Protein AF-A0A366WPC6-F1 (afdb_monomer_lite)

Organism: NCBI:txid60890

Sequence (130 aa):
MLISLEMRRAHVANLAEISGLAQPRMIEKNWALHVEMPKPQTGQRHQRWGDEHIQVFRKQWATDKPQRLTMELMLFTGMRICDAVRCGPRWVECDGWIKFKQKKTKGDVLFSFNRDLAEFVDNEAHEFLE

pLDDT: mean 76.4, std 19.37, range [33.72, 97.75]

Secondary structure (DSSP, 8-state):
--HHHHHHHHHHHHHHHHHHHS--SS-SS-GGGG--PPPP--S-PPPPP-HHHHHHHHHHS-TTSHHHHHHHHHHHH---HHHHTT--GGGB-TTSEEEEE-TTT--EEEEESSSPPPHHHHHHHHHTT-

Radius of gyration: 20.53 Å; chains: 1; bounding box: 42×39×56 Å

InterPro domains:
  IPR011010 DNA breaking-rejoining enzyme, catalytic core [SSF56349] (25-120)

Foldseek 3Di:
DPPVVVVVVVVVVVVVVVVVVPDPPDDPDDCVVVDDDPDPDPDDDPDDDDPVNVVVQCVVDPPPDLSNQLVVCCVVPVDDSVVSSVDDPVQQDPAQKGWDQHPPPRDIDIDGHDDDDDPVVVVVVVVVVD

Structure (mmCIF, N/CA/C/O backbone):
data_AF-A0A366WPC6-F1
#
_entry.id   AF-A0A366WPC6-F1
#
loop_
_atom_site.group_PDB
_atom_site.id
_atom_site.type_symbol
_atom_site.label_atom_id
_atom_site.label_alt_id
_atom_site.label_comp_id
_atom_site.label_asym_id
_atom_site.label_entity_id
_atom_site.label_seq_id
_atom_site.pdbx_PDB_ins_code
_atom_site.Cartn_x
_atom_site.Cartn_y
_atom_site.Cartn_z
_atom_site.occupancy
_atom_site.B_iso_or_equiv
_atom_site.auth_seq_id
_atom_site.auth_comp_id
_atom_site.auth_asym_id
_atom_site.auth_atom_id
_atom_site.pdbx_PDB_model_num
ATOM 1 N N . MET A 1 1 ? 23.261 -15.263 5.451 1.00 40.38 1 MET A N 1
ATOM 2 C CA . MET A 1 1 ? 23.253 -14.054 4.591 1.00 40.38 1 MET A CA 1
ATOM 3 C C . MET A 1 1 ? 23.771 -14.388 3.183 1.00 40.38 1 MET A C 1
ATOM 5 O O . MET A 1 1 ? 24.798 -13.878 2.774 1.00 40.38 1 MET A O 1
ATOM 9 N N . LEU A 1 2 ? 23.091 -15.278 2.446 1.00 33.72 2 LEU A N 1
ATOM 10 C CA . LEU A 1 2 ? 23.502 -15.713 1.090 1.00 33.72 2 LEU A CA 1
ATOM 11 C C . LEU A 1 2 ? 22.319 -15.825 0.104 1.00 33.72 2 LEU A C 1
ATOM 13 O O . LEU A 1 2 ? 22.510 -15.755 -1.101 1.00 33.72 2 LEU A O 1
ATOM 17 N N . ILE A 1 3 ? 21.081 -15.855 0.606 1.00 33.88 3 ILE A N 1
ATOM 18 C CA . ILE A 1 3 ? 19.865 -16.128 -0.182 1.00 33.88 3 ILE A CA 1
ATOM 19 C C . ILE A 1 3 ? 19.432 -14.917 -1.056 1.00 33.88 3 ILE A C 1
ATOM 21 O O . ILE A 1 3 ? 18.769 -15.064 -2.078 1.00 33.88 3 ILE A O 1
ATOM 25 N N . SER A 1 4 ? 19.860 -13.693 -0.714 1.00 47.06 4 SER A N 1
ATOM 26 C CA . SER A 1 4 ? 19.426 -12.442 -1.378 1.00 47.06 4 SER A CA 1
ATOM 27 C C . SER A 1 4 ? 20.110 -12.160 -2.731 1.00 47.06 4 SER A C 1
ATOM 29 O O . SER A 1 4 ? 19.519 -11.549 -3.624 1.00 47.06 4 SER A O 1
ATOM 31 N N . LEU A 1 5 ? 21.350 -12.626 -2.923 1.00 38.22 5 LEU A N 1
ATOM 32 C CA . LEU A 1 5 ? 22.101 -12.434 -4.174 1.00 38.22 5 LEU A CA 1
ATOM 33 C C . LEU A 1 5 ? 21.652 -13.398 -5.278 1.00 38.22 5 LEU A C 1
ATOM 35 O O . LEU A 1 5 ? 21.637 -13.031 -6.453 1.00 38.22 5 LEU A O 1
ATOM 39 N N . GLU A 1 6 ? 21.240 -14.602 -4.897 1.00 39.41 6 GLU A N 1
ATOM 40 C CA . GLU A 1 6 ? 20.824 -15.659 -5.818 1.00 39.41 6 GLU A CA 1
ATOM 41 C C . GLU A 1 6 ? 19.430 -15.381 -6.398 1.00 39.41 6 GLU A C 1
ATOM 43 O O . GLU A 1 6 ? 19.237 -15.470 -7.610 1.00 39.41 6 GLU A O 1
ATOM 48 N N . MET A 1 7 ? 18.502 -14.858 -5.583 1.00 37.97 7 MET A N 1
ATOM 49 C CA . MET A 1 7 ? 17.213 -14.354 -6.078 1.00 37.97 7 MET A CA 1
ATOM 50 C C . MET A 1 7 ? 17.361 -13.130 -6.994 1.00 37.97 7 MET A C 1
ATOM 52 O O . MET A 1 7 ? 16.632 -13.009 -7.979 1.00 37.97 7 MET A O 1
ATOM 56 N N . ARG A 1 8 ? 18.321 -12.229 -6.722 1.00 40.84 8 ARG A N 1
ATOM 57 C CA . ARG A 1 8 ? 18.624 -11.112 -7.637 1.00 40.84 8 ARG A CA 1
ATOM 58 C C . ARG A 1 8 ? 19.167 -11.611 -8.976 1.00 40.84 8 ARG A C 1
ATOM 60 O O . ARG A 1 8 ? 18.771 -11.077 -10.006 1.00 40.84 8 ARG A O 1
ATOM 67 N N . ARG A 1 9 ? 20.017 -12.644 -8.981 1.00 41.03 9 ARG A N 1
ATOM 68 C CA . ARG A 1 9 ? 20.498 -13.285 -10.218 1.00 41.03 9 ARG A CA 1
ATOM 69 C C . ARG A 1 9 ? 19.366 -13.952 -10.995 1.00 41.03 9 ARG A C 1
ATOM 71 O O . ARG A 1 9 ? 19.289 -13.754 -12.202 1.00 41.03 9 ARG A O 1
ATOM 78 N N . ALA A 1 10 ? 18.456 -14.649 -10.317 1.00 40.78 10 ALA A N 1
ATOM 79 C CA . ALA A 1 10 ? 17.305 -15.285 -10.955 1.00 40.78 10 ALA A CA 1
ATOM 80 C C . ALA A 1 10 ? 16.328 -14.262 -11.569 1.00 40.78 10 ALA A C 1
ATOM 82 O O . ALA A 1 10 ? 15.840 -14.461 -12.678 1.00 40.78 10 ALA A O 1
ATOM 83 N N . HIS A 1 11 ? 16.088 -13.127 -10.901 1.00 35.09 11 HIS A N 1
ATOM 84 C CA . HIS A 1 11 ? 15.225 -12.067 -11.435 1.00 35.09 11 HIS A CA 1
ATOM 85 C C . HIS A 1 11 ? 15.840 -11.363 -12.660 1.00 35.09 11 HIS A C 1
ATOM 87 O O . HIS A 1 11 ? 15.129 -11.032 -13.605 1.00 35.09 11 HIS A O 1
ATOM 93 N N . VAL A 1 12 ? 17.165 -11.174 -12.675 1.00 46.69 12 VAL A N 1
ATOM 94 C CA . VAL A 1 12 ? 17.892 -10.621 -13.832 1.00 46.69 12 VAL A CA 1
ATOM 95 C C . VAL A 1 12 ? 17.962 -11.628 -14.988 1.00 46.69 12 VAL A C 1
ATOM 97 O O . VAL A 1 12 ? 17.815 -11.229 -16.140 1.00 46.69 12 VAL A O 1
ATOM 100 N N . ALA A 1 13 ? 18.110 -12.924 -14.701 1.00 46.50 13 ALA A N 1
ATOM 101 C CA . ALA A 1 13 ? 18.075 -13.977 -15.717 1.00 46.50 13 ALA A CA 1
ATOM 102 C C . ALA A 1 13 ? 16.696 -14.075 -16.396 1.00 46.50 13 ALA A C 1
ATOM 104 O O . ALA A 1 13 ? 16.616 -14.157 -17.618 1.00 46.50 13 ALA A O 1
ATOM 105 N N . ASN A 1 14 ? 15.612 -13.949 -15.627 1.00 43.78 14 ASN A N 1
ATOM 106 C CA . ASN A 1 14 ? 14.249 -13.983 -16.162 1.00 43.78 14 ASN A CA 1
ATOM 107 C C . ASN A 1 14 ? 13.922 -12.729 -17.006 1.00 43.78 14 ASN A C 1
ATOM 109 O O . ASN A 1 14 ? 13.200 -12.801 -17.993 1.00 43.78 14 ASN A O 1
ATOM 113 N N . LEU A 1 15 ? 14.523 -11.569 -16.702 1.00 42.34 15 LEU A N 1
ATOM 114 C CA . LEU A 1 15 ? 14.432 -10.379 -17.563 1.00 42.34 15 LEU A CA 1
ATOM 115 C C . LEU A 1 15 ? 15.121 -10.574 -18.927 1.00 42.34 15 LEU A C 1
ATOM 117 O O . LEU A 1 15 ? 14.645 -10.028 -19.923 1.00 42.34 15 LEU A O 1
ATOM 121 N N . ALA A 1 16 ? 16.202 -11.360 -18.988 1.00 46.12 16 ALA A N 1
ATOM 122 C CA . ALA A 1 16 ? 16.860 -11.710 -20.248 1.00 46.12 16 ALA A CA 1
ATOM 123 C C . ALA A 1 16 ? 15.992 -12.649 -21.107 1.00 46.12 16 ALA A C 1
ATOM 125 O O . ALA A 1 16 ? 15.933 -12.487 -22.324 1.00 46.12 16 ALA A O 1
ATOM 126 N N . GLU A 1 17 ? 15.257 -13.568 -20.478 1.00 42.88 17 GLU A N 1
ATOM 127 C CA . GLU A 1 17 ? 14.313 -14.468 -21.155 1.00 42.88 17 GLU A CA 1
ATOM 128 C C . GLU A 1 17 ? 13.041 -13.743 -21.626 1.00 42.88 17 GLU A C 1
ATOM 130 O O . GLU A 1 17 ? 12.606 -13.908 -22.766 1.00 42.88 17 GLU A O 1
ATOM 135 N N . ILE A 1 18 ? 12.484 -12.850 -20.800 1.00 45.28 18 ILE A N 1
ATOM 136 C CA . ILE A 1 18 ? 11.319 -12.019 -21.153 1.00 45.28 18 ILE A CA 1
ATOM 137 C C . ILE A 1 18 ? 11.663 -11.042 -22.292 1.00 45.28 18 ILE A C 1
ATOM 139 O O . ILE A 1 18 ? 10.822 -10.774 -23.153 1.00 45.28 18 ILE A O 1
ATOM 143 N N . SER A 1 19 ? 12.912 -10.567 -22.360 1.00 49.50 19 SER A N 1
ATOM 144 C CA . SER A 1 19 ? 13.424 -9.792 -23.498 1.00 49.50 19 SER A CA 1
ATOM 145 C C . SER A 1 19 ? 13.423 -10.580 -24.815 1.00 49.50 19 SER A C 1
ATOM 147 O O . SER A 1 19 ? 13.410 -9.951 -25.871 1.00 49.50 19 SER A O 1
ATOM 149 N N . GLY A 1 20 ? 13.437 -11.916 -24.778 1.00 44.22 20 GLY A N 1
ATOM 150 C CA . GLY A 1 20 ? 13.350 -12.776 -25.963 1.00 44.22 20 GLY A CA 1
ATOM 151 C C . GLY A 1 20 ? 11.921 -13.008 -26.469 1.00 44.22 20 GLY A C 1
ATOM 152 O O . GLY A 1 20 ? 11.738 -13.395 -27.620 1.00 44.22 20 GLY A O 1
ATOM 153 N N . LEU A 1 21 ? 10.903 -12.747 -25.637 1.00 45.12 21 LEU A N 1
ATOM 154 C CA . LEU A 1 21 ? 9.483 -12.962 -25.961 1.00 45.12 21 LEU A CA 1
ATOM 155 C C . LEU A 1 21 ? 8.727 -11.667 -26.304 1.00 45.12 21 LEU A C 1
ATOM 157 O O . LEU A 1 21 ? 7.605 -11.715 -26.816 1.00 45.12 21 LEU A O 1
ATOM 161 N N . ALA A 1 22 ? 9.323 -10.500 -26.053 1.00 45.72 22 ALA A N 1
ATOM 162 C CA . ALA A 1 22 ? 8.782 -9.221 -26.495 1.00 45.72 22 ALA A CA 1
ATOM 163 C C . ALA A 1 22 ? 9.053 -9.045 -27.997 1.00 45.72 22 ALA A C 1
ATOM 165 O O . ALA A 1 22 ? 10.195 -8.914 -28.424 1.00 45.72 22 ALA A O 1
ATOM 166 N N . GLN A 1 23 ? 7.987 -9.073 -28.797 1.00 48.09 23 GLN A N 1
ATOM 167 C CA . GLN A 1 23 ? 8.022 -8.963 -30.256 1.00 48.09 23 GLN A CA 1
ATOM 168 C C . GLN A 1 23 ? 9.053 -7.926 -30.759 1.00 48.09 23 GLN A C 1
ATOM 170 O O . GLN A 1 23 ? 8.994 -6.766 -30.340 1.00 48.09 23 GLN A O 1
ATOM 175 N N . PRO A 1 24 ? 9.944 -8.284 -31.704 1.00 47.81 24 PRO A N 1
ATOM 176 C CA . PRO A 1 24 ? 10.877 -7.344 -32.309 1.00 47.81 24 PRO A CA 1
ATOM 177 C C . PRO A 1 24 ? 10.112 -6.472 -33.303 1.00 47.81 24 PRO A C 1
ATOM 179 O O . PRO A 1 24 ? 10.091 -6.728 -34.503 1.00 47.81 24 PRO A O 1
ATOM 182 N N . ARG A 1 25 ? 9.411 -5.452 -32.816 1.00 50.62 25 ARG A N 1
ATOM 183 C CA . ARG A 1 25 ? 8.825 -4.423 -33.677 1.00 50.62 25 ARG A CA 1
ATOM 184 C C . ARG A 1 25 ? 9.035 -3.061 -33.045 1.00 50.62 25 ARG A C 1
ATOM 186 O O . ARG A 1 25 ? 8.148 -2.545 -32.380 1.00 50.62 25 ARG A O 1
ATOM 193 N N . MET A 1 26 ? 10.248 -2.539 -33.248 1.00 58.03 26 MET A N 1
ATOM 194 C CA . MET A 1 26 ? 10.594 -1.124 -33.505 1.00 58.03 26 MET A CA 1
ATOM 195 C C . MET A 1 26 ? 11.946 -0.689 -32.925 1.00 58.03 26 MET A C 1
ATOM 197 O O . MET A 1 26 ? 12.389 0.415 -33.223 1.00 58.03 26 MET A O 1
ATOM 201 N N . ILE A 1 27 ? 12.635 -1.522 -32.143 1.00 60.44 27 ILE A N 1
ATOM 202 C CA . ILE A 1 27 ? 13.952 -1.164 -31.603 1.00 60.44 27 ILE A CA 1
ATOM 203 C C . ILE A 1 27 ? 14.941 -2.279 -31.935 1.00 60.44 27 ILE A C 1
ATOM 205 O O . ILE A 1 27 ? 14.937 -3.336 -31.317 1.00 60.44 27 ILE A O 1
ATOM 209 N N . GLU A 1 28 ? 15.771 -2.020 -32.945 1.00 67.69 28 GLU A N 1
ATOM 210 C CA . GLU A 1 28 ? 16.788 -2.941 -33.472 1.00 67.69 28 GLU A CA 1
ATOM 211 C C . GLU A 1 28 ? 17.932 -3.191 -32.473 1.00 67.69 28 GLU A C 1
ATOM 213 O O . GLU A 1 28 ? 18.579 -4.235 -32.502 1.00 67.69 28 GLU A O 1
ATOM 218 N N . LYS A 1 29 ? 18.159 -2.255 -31.541 1.00 74.38 29 LYS A N 1
ATOM 219 C CA . LYS A 1 29 ? 19.218 -2.343 -30.533 1.00 74.38 29 LYS A CA 1
ATOM 220 C C . LYS A 1 29 ? 18.771 -1.807 -29.175 1.00 74.38 29 LYS A C 1
ATOM 222 O O . LYS A 1 29 ? 18.250 -0.700 -29.066 1.00 74.38 29 LYS A O 1
ATOM 227 N N . ASN A 1 30 ? 19.031 -2.574 -28.118 1.00 75.44 30 ASN A N 1
ATOM 228 C CA . ASN A 1 30 ? 18.750 -2.170 -26.742 1.00 75.44 30 ASN A CA 1
ATOM 229 C C . ASN A 1 30 ? 19.759 -1.111 -26.257 1.00 75.44 30 ASN A C 1
ATOM 231 O O . ASN A 1 30 ? 20.827 -1.436 -25.738 1.00 75.44 30 ASN A O 1
ATOM 235 N N . TRP A 1 31 ? 19.407 0.167 -26.399 1.00 81.00 3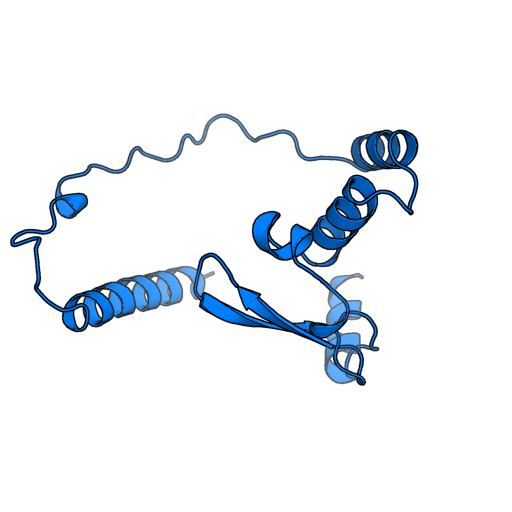1 TRP A N 1
ATOM 236 C CA . TRP A 1 31 ? 20.245 1.290 -25.965 1.00 81.00 31 TRP A CA 1
ATOM 237 C C . TRP A 1 31 ? 20.411 1.398 -24.444 1.00 81.00 31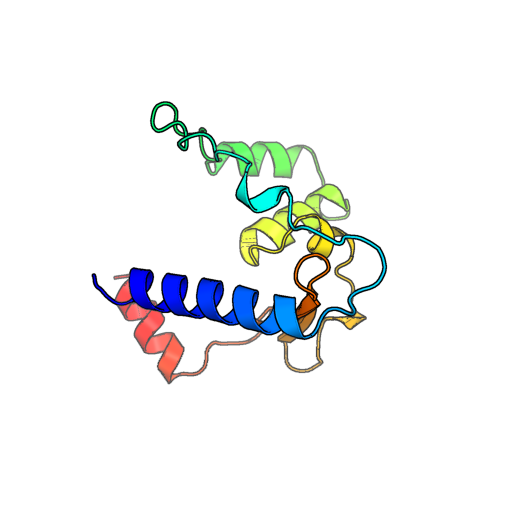 TRP A C 1
ATOM 239 O O . TRP A 1 31 ? 21.372 2.014 -23.989 1.00 81.00 31 TRP A O 1
ATOM 249 N N . ALA A 1 32 ? 19.539 0.763 -23.649 1.00 76.12 32 ALA A N 1
ATOM 250 C CA . ALA A 1 32 ? 19.635 0.788 -22.188 1.00 76.12 32 ALA A CA 1
ATOM 251 C C . ALA A 1 32 ? 20.892 0.071 -21.661 1.00 76.12 32 ALA A C 1
ATOM 253 O O . ALA A 1 32 ? 21.346 0.378 -20.564 1.00 76.12 32 ALA A O 1
ATOM 254 N N . LEU A 1 33 ? 21.496 -0.823 -22.457 1.00 80.00 33 LEU A N 1
ATOM 255 C CA . LEU A 1 33 ? 22.784 -1.457 -22.144 1.00 80.00 33 LEU A CA 1
ATOM 256 C C . LEU A 1 33 ? 23.951 -0.463 -22.086 1.00 80.00 33 LEU A C 1
ATOM 258 O O . LEU A 1 33 ? 24.972 -0.753 -21.471 1.00 80.00 33 LEU A O 1
ATOM 262 N N . HIS A 1 34 ? 23.810 0.693 -22.734 1.00 81.75 34 HIS A N 1
ATOM 263 C CA . HIS A 1 34 ? 24.838 1.732 -22.784 1.00 81.75 34 HIS A CA 1
ATOM 264 C C . HIS A 1 34 ? 24.598 2.852 -21.766 1.00 81.75 34 HIS A C 1
ATOM 266 O O . HIS A 1 34 ? 25.329 3.839 -21.756 1.00 81.75 34 HIS A O 1
ATOM 272 N N . VAL A 1 35 ? 23.572 2.721 -20.922 1.00 86.75 35 VAL A N 1
ATOM 273 C CA . VAL A 1 35 ? 23.298 3.680 -19.855 1.00 86.75 35 VAL A CA 1
ATOM 274 C C . VAL A 1 35 ? 24.057 3.240 -18.610 1.00 86.75 35 VAL A C 1
ATOM 276 O O . VAL A 1 35 ? 23.697 2.259 -17.959 1.00 86.75 35 VAL A O 1
ATOM 279 N N . GLU A 1 36 ? 25.103 3.982 -18.257 1.00 84.06 36 GLU A N 1
ATOM 280 C CA . GLU A 1 36 ? 25.774 3.805 -16.973 1.00 84.06 36 GLU A CA 1
ATOM 281 C C . GLU A 1 36 ? 24.819 4.204 -15.841 1.00 84.06 36 GLU A C 1
ATOM 283 O O . GLU A 1 36 ? 24.411 5.362 -15.723 1.00 84.06 36 GLU A O 1
ATOM 288 N N . MET A 1 37 ? 24.428 3.240 -15.001 1.00 81.12 37 MET A N 1
ATOM 289 C CA . MET A 1 37 ? 23.594 3.547 -13.841 1.00 81.12 37 MET A CA 1
ATOM 290 C C . MET A 1 37 ? 24.424 4.332 -12.817 1.00 81.12 37 MET A C 1
ATOM 292 O O . MET A 1 37 ? 25.474 3.841 -12.387 1.00 81.12 37 MET A O 1
ATOM 296 N N . PRO A 1 38 ? 23.970 5.518 -12.373 1.00 82.38 38 PRO A N 1
ATOM 297 C CA . PRO A 1 38 ? 24.669 6.250 -11.331 1.00 82.38 38 PRO A CA 1
ATOM 298 C C . PRO A 1 38 ? 24.733 5.395 -10.065 1.00 82.38 38 PRO A C 1
ATOM 300 O O . PRO A 1 38 ? 23.753 4.748 -9.679 1.00 82.38 38 PRO A O 1
ATOM 303 N N . LYS A 1 39 ? 25.898 5.387 -9.408 1.00 80.94 39 LYS A N 1
ATOM 304 C CA . LYS A 1 39 ? 26.047 4.700 -8.122 1.00 80.94 39 LYS A CA 1
ATOM 305 C C . LYS A 1 39 ? 25.026 5.285 -7.138 1.00 80.94 39 LYS A C 1
ATOM 307 O O . LYS A 1 39 ? 24.914 6.511 -7.058 1.00 80.94 39 LYS A O 1
ATOM 312 N N . PRO A 1 40 ? 24.286 4.446 -6.394 1.00 77.81 40 PRO A N 1
ATOM 313 C CA . PRO A 1 40 ? 23.343 4.948 -5.406 1.00 77.81 40 PRO A CA 1
ATOM 314 C C . PRO A 1 40 ? 24.093 5.835 -4.407 1.00 77.81 40 PRO A C 1
ATOM 316 O O . PRO A 1 40 ? 25.127 5.431 -3.877 1.00 77.81 40 PRO A O 1
ATOM 319 N N . GLN A 1 41 ? 23.598 7.053 -4.177 1.00 76.69 41 GLN A N 1
ATOM 320 C CA . GLN A 1 41 ? 24.191 7.958 -3.196 1.00 76.69 41 GLN A CA 1
ATOM 321 C C . GLN A 1 41 ? 24.048 7.354 -1.798 1.00 76.69 41 GLN A C 1
ATOM 323 O O . GLN A 1 41 ? 22.948 7.211 -1.272 1.00 76.69 41 GLN A O 1
ATOM 328 N N . THR A 1 42 ? 25.175 7.018 -1.179 1.00 71.31 42 THR A N 1
ATOM 329 C CA . THR A 1 42 ? 25.223 6.386 0.148 1.00 71.31 42 THR A CA 1
ATOM 330 C C . THR A 1 42 ? 25.119 7.393 1.306 1.00 71.31 42 THR A C 1
ATOM 332 O O . THR A 1 42 ? 25.176 6.996 2.466 1.00 71.31 42 THR A O 1
ATOM 335 N N . GLY A 1 43 ? 25.012 8.696 1.017 1.00 64.38 43 GLY A N 1
ATOM 336 C CA . GLY A 1 43 ? 25.387 9.754 1.964 1.00 64.38 43 GLY A CA 1
ATOM 337 C C . GLY A 1 43 ? 24.282 10.322 2.854 1.00 64.38 43 GLY A C 1
ATOM 338 O O . GLY A 1 43 ? 24.588 10.818 3.933 1.00 64.38 43 GLY A O 1
ATOM 339 N N . GLN A 1 44 ? 23.008 10.251 2.458 1.00 75.81 44 GLN A N 1
ATOM 340 C CA . GLN A 1 44 ? 21.937 10.893 3.225 1.00 75.81 44 GLN A CA 1
ATOM 341 C C . GLN A 1 44 ? 20.735 9.964 3.355 1.00 75.81 44 GLN A C 1
ATOM 343 O O . GLN A 1 44 ? 20.040 9.663 2.386 1.00 75.81 44 GLN A O 1
ATOM 348 N N . ARG A 1 45 ? 20.497 9.476 4.576 1.00 77.25 45 ARG A N 1
ATOM 349 C CA . ARG A 1 45 ? 19.287 8.713 4.882 1.00 77.25 45 ARG A CA 1
ATOM 350 C C . ARG A 1 45 ? 18.123 9.690 4.942 1.00 77.25 45 ARG A C 1
ATOM 352 O O . ARG A 1 45 ? 18.177 10.662 5.689 1.00 77.25 45 ARG A O 1
ATOM 359 N N . HIS A 1 46 ? 17.074 9.427 4.172 1.00 83.56 46 HIS A N 1
ATOM 360 C CA . HIS A 1 46 ? 15.825 10.163 4.324 1.00 83.56 46 HIS A CA 1
ATOM 361 C C . HIS A 1 46 ? 15.297 9.982 5.751 1.00 83.56 46 HIS A C 1
ATOM 363 O O . HIS A 1 46 ? 15.279 8.860 6.270 1.00 83.56 46 HIS A O 1
ATOM 369 N N . GLN A 1 47 ? 14.874 11.082 6.375 1.00 88.06 47 GLN A N 1
ATOM 370 C CA . GLN A 1 47 ? 14.198 11.026 7.664 1.00 88.06 47 GLN A CA 1
ATOM 371 C C . GLN A 1 47 ? 12.903 10.228 7.504 1.00 88.06 47 GLN A C 1
ATOM 373 O O . GLN A 1 47 ? 12.107 10.478 6.596 1.00 88.06 47 GLN A O 1
ATOM 378 N N . ARG A 1 48 ? 12.724 9.225 8.363 1.00 89.69 48 ARG A N 1
ATOM 379 C CA . ARG A 1 48 ? 11.511 8.407 8.392 1.00 89.69 48 ARG A CA 1
ATOM 380 C C . ARG A 1 48 ? 10.423 9.143 9.161 1.00 89.69 48 ARG A C 1
ATOM 382 O O . ARG A 1 48 ? 10.722 9.938 10.048 1.00 89.69 48 ARG A O 1
ATOM 389 N N . TRP A 1 49 ? 9.172 8.851 8.829 1.00 92.44 49 TRP A N 1
ATOM 390 C CA . TRP A 1 49 ? 8.054 9.278 9.659 1.00 92.44 49 TRP A CA 1
ATOM 391 C C . TRP A 1 49 ? 8.096 8.528 10.987 1.00 92.44 49 TRP A C 1
ATOM 393 O O . TRP A 1 49 ? 8.144 7.299 10.996 1.00 92.44 49 TRP A O 1
ATOM 403 N N . GLY A 1 50 ? 8.098 9.287 12.075 1.00 93.62 50 GLY A N 1
ATOM 404 C CA . GLY A 1 50 ? 7.744 8.807 13.406 1.00 93.62 50 GLY A CA 1
ATOM 405 C C . GLY A 1 50 ? 6.244 8.935 13.667 1.00 93.62 50 GLY A C 1
ATOM 406 O O . GLY A 1 50 ? 5.483 9.450 12.836 1.00 93.62 50 GLY A O 1
ATOM 407 N N . ASP A 1 51 ? 5.821 8.499 14.847 1.00 94.69 51 ASP A N 1
ATOM 408 C CA . ASP A 1 51 ? 4.419 8.527 15.261 1.00 94.69 51 ASP A CA 1
ATOM 409 C C . ASP A 1 51 ? 3.860 9.952 15.299 1.00 94.69 51 ASP A C 1
ATOM 411 O O . ASP A 1 51 ? 2.716 10.186 14.913 1.00 94.69 51 ASP A O 1
ATOM 415 N N . GLU A 1 52 ? 4.672 10.938 15.675 1.00 96.44 52 GLU A N 1
ATOM 416 C CA . GLU A 1 52 ? 4.303 12.351 15.693 1.00 96.44 52 GLU A CA 1
ATOM 417 C C . GLU A 1 52 ? 3.870 12.858 14.312 1.00 96.44 52 GLU A C 1
ATOM 419 O O . GLU A 1 52 ? 2.870 13.572 14.196 1.00 96.44 52 GLU A O 1
ATOM 424 N N . HIS A 1 53 ? 4.557 12.426 13.252 1.00 95.69 53 HIS A N 1
ATOM 425 C CA . HIS A 1 53 ? 4.219 12.787 11.878 1.00 95.69 53 HIS A CA 1
ATOM 426 C C . HIS A 1 53 ? 2.887 12.162 11.461 1.00 95.69 53 HIS A C 1
ATOM 428 O O . HIS A 1 53 ? 2.042 12.830 10.856 1.00 95.69 53 HIS A O 1
ATOM 434 N N . ILE A 1 54 ? 2.671 10.900 11.845 1.00 95.12 54 ILE A N 1
ATOM 435 C CA . ILE A 1 54 ? 1.409 10.197 11.619 1.00 95.12 54 ILE A CA 1
ATOM 436 C C . ILE A 1 54 ? 0.282 10.968 12.307 1.00 95.12 54 ILE A C 1
ATOM 438 O O . ILE A 1 54 ? -0.706 11.289 11.651 1.00 95.12 54 ILE A O 1
ATOM 442 N N . GLN A 1 55 ? 0.442 11.339 13.583 1.00 96.81 55 GLN A N 1
ATOM 443 C CA . GLN A 1 55 ? -0.570 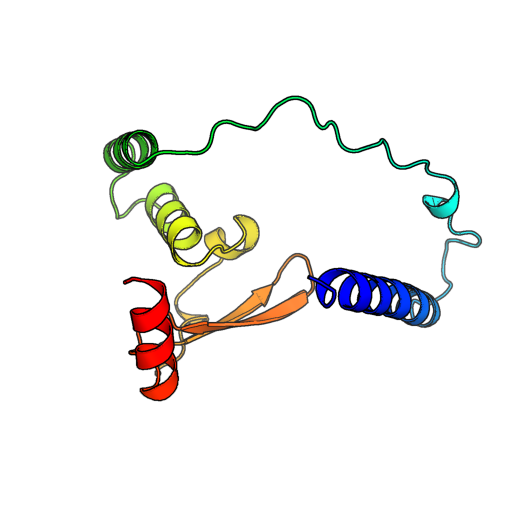12.067 14.356 1.00 96.81 55 GLN A CA 1
ATOM 444 C C . GLN A 1 55 ? -0.901 13.442 13.773 1.00 96.81 55 GLN A C 1
ATOM 446 O O . GLN A 1 55 ? -2.077 13.801 13.706 1.00 96.81 55 GLN A O 1
ATOM 451 N N . VAL A 1 56 ? 0.093 14.197 13.300 1.00 97.19 56 VAL A N 1
ATOM 452 C CA . VAL A 1 56 ? -0.148 15.465 12.591 1.00 97.19 56 VAL A CA 1
ATOM 453 C C . VAL A 1 56 ? -1.013 15.231 11.350 1.00 97.19 56 VAL A C 1
ATOM 455 O O . VAL A 1 56 ? -1.997 15.940 11.142 1.00 97.19 56 VAL A O 1
ATOM 458 N N . PHE A 1 57 ? -0.723 14.186 10.571 1.00 96.62 57 PHE A N 1
ATOM 459 C CA . PHE A 1 57 ? -1.544 13.830 9.416 1.00 96.62 57 PHE A CA 1
ATOM 460 C C . PHE A 1 57 ? -2.961 13.389 9.821 1.00 96.62 57 PHE A C 1
ATOM 462 O O . PHE A 1 57 ? -3.928 13.790 9.170 1.00 96.62 57 PHE A O 1
ATOM 469 N N . ARG A 1 58 ? -3.108 12.600 10.902 1.00 96.50 58 ARG A N 1
ATOM 470 C CA . ARG A 1 58 ? -4.422 12.165 11.419 1.00 96.50 58 ARG A CA 1
ATOM 471 C C . ARG A 1 58 ? -5.281 13.354 11.860 1.00 96.50 58 ARG A C 1
ATOM 473 O O . ARG A 1 58 ? -6.488 13.327 11.660 1.00 96.50 58 ARG A O 1
ATOM 480 N N . LYS A 1 59 ? -4.666 14.391 12.440 1.00 97.19 59 LYS A N 1
ATOM 481 C CA . LYS A 1 59 ? -5.350 15.624 12.872 1.00 97.19 59 LYS A CA 1
ATOM 482 C C . LYS A 1 59 ? -5.819 16.479 11.697 1.00 97.19 59 LYS A C 1
ATOM 484 O O . LYS A 1 59 ? -6.875 17.092 11.782 1.00 97.19 59 LYS A O 1
ATOM 489 N N . GLN A 1 60 ? -5.044 16.510 10.615 1.00 97.75 60 GLN A N 1
ATOM 490 C CA . GLN A 1 60 ? -5.377 17.288 9.423 1.00 97.7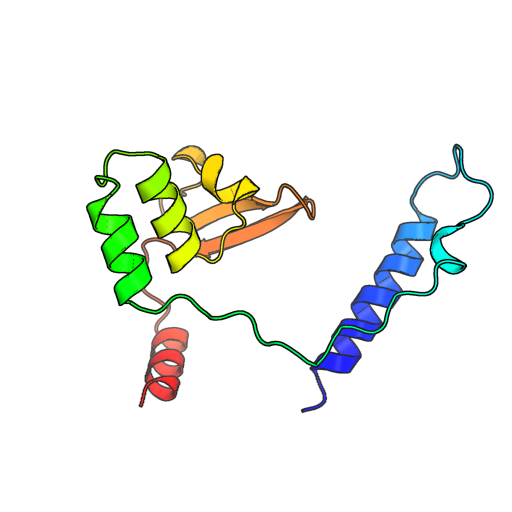5 60 GLN A CA 1
ATOM 491 C C . GLN A 1 60 ? -6.559 16.690 8.643 1.00 97.75 60 GLN A C 1
ATOM 493 O O . GLN A 1 60 ? -7.356 17.431 8.069 1.00 97.75 60 GLN A O 1
ATOM 498 N N . TRP A 1 61 ? -6.668 15.358 8.595 1.00 97.50 61 TRP A N 1
ATOM 499 C CA . TRP A 1 61 ? -7.655 14.660 7.770 1.00 97.50 61 TRP A CA 1
ATOM 500 C C . TRP A 1 61 ? -8.525 13.718 8.604 1.00 97.50 61 TRP A C 1
ATOM 502 O O . TRP A 1 61 ? -8.041 12.735 9.159 1.00 97.50 61 TRP A O 1
ATOM 512 N N . ALA A 1 62 ? -9.831 13.978 8.635 1.00 94.94 62 ALA A N 1
ATOM 513 C CA . ALA A 1 62 ? -10.803 13.079 9.253 1.00 94.94 62 ALA A CA 1
ATOM 514 C C . ALA A 1 62 ? -10.896 11.724 8.517 1.00 94.94 62 ALA A C 1
ATOM 516 O O . ALA A 1 62 ? -10.526 11.608 7.348 1.00 94.94 62 ALA A O 1
ATOM 517 N N . THR A 1 63 ? -11.380 10.685 9.206 1.00 90.88 63 THR A N 1
ATOM 518 C CA . THR A 1 63 ? -11.416 9.288 8.718 1.00 90.88 63 THR A CA 1
ATOM 519 C C . THR A 1 63 ? -12.256 9.088 7.457 1.00 90.88 63 THR A C 1
ATOM 521 O O . THR A 1 63 ? -11.966 8.198 6.668 1.00 90.88 63 THR A O 1
ATOM 524 N N . ASP A 1 64 ? -13.254 9.934 7.221 1.00 92.12 64 ASP A N 1
ATOM 525 C CA . ASP A 1 64 ? -14.091 9.923 6.017 1.00 92.12 64 ASP A CA 1
ATOM 526 C C . ASP A 1 64 ? -13.376 10.489 4.775 1.00 92.12 64 ASP A C 1
ATOM 528 O O . ASP A 1 64 ? -13.895 10.405 3.661 1.00 92.12 64 ASP A O 1
ATOM 532 N N . LYS A 1 65 ? -12.192 11.095 4.941 1.00 95.50 65 LYS A N 1
ATOM 533 C CA . LYS A 1 65 ? -11.453 11.707 3.838 1.00 95.50 65 LYS A CA 1
ATOM 534 C C . LYS A 1 65 ? -10.604 10.681 3.090 1.00 95.50 65 LYS A C 1
ATOM 536 O O . LYS A 1 65 ? -9.884 9.895 3.712 1.00 95.50 65 LYS A O 1
ATOM 541 N N . PRO A 1 66 ? -10.577 10.729 1.746 1.00 93.19 66 PRO A N 1
ATOM 542 C CA . PRO A 1 66 ? -9.803 9.783 0.945 1.00 93.19 66 PRO A CA 1
ATOM 543 C C . PRO A 1 66 ? -8.299 9.847 1.243 1.00 93.19 66 PRO A C 1
ATOM 545 O O . PRO A 1 66 ? -7.625 8.822 1.198 1.00 93.19 66 PRO A O 1
ATOM 548 N N . GLN A 1 67 ? -7.769 11.019 1.609 1.00 95.44 67 GLN A N 1
ATOM 549 C CA . GLN A 1 67 ? -6.378 11.193 2.040 1.00 95.44 67 GLN A CA 1
ATOM 550 C C . GLN A 1 67 ? -6.072 10.347 3.278 1.00 95.44 67 GLN A C 1
ATOM 552 O O . GLN A 1 67 ? -5.034 9.690 3.346 1.00 95.44 67 GLN A O 1
ATOM 557 N N . ARG A 1 68 ? -6.997 10.353 4.243 1.00 95.25 68 ARG A N 1
ATOM 558 C CA . ARG A 1 68 ? -6.870 9.631 5.503 1.00 95.25 68 ARG A CA 1
ATOM 559 C C . ARG A 1 68 ? -6.929 8.127 5.286 1.00 95.25 68 ARG A C 1
ATOM 561 O O . ARG A 1 68 ? -6.032 7.424 5.738 1.00 95.25 68 ARG A O 1
ATOM 568 N N . LEU A 1 69 ? -7.922 7.667 4.528 1.00 92.88 69 LEU A N 1
ATOM 569 C CA . LEU A 1 69 ? -8.084 6.255 4.179 1.00 92.88 69 LEU A CA 1
ATOM 570 C C . LEU A 1 69 ? -6.884 5.723 3.391 1.00 92.88 69 LEU A C 1
ATOM 572 O O . LEU A 1 69 ? -6.352 4.668 3.718 1.00 92.88 69 LEU A O 1
ATOM 576 N N . THR A 1 70 ? -6.410 6.475 2.394 1.00 94.44 70 THR A N 1
ATOM 577 C CA . THR A 1 70 ? -5.255 6.062 1.583 1.00 94.44 70 THR A CA 1
ATOM 578 C C . THR A 1 70 ? -3.994 5.965 2.437 1.00 94.44 70 THR A C 1
ATOM 580 O O . THR A 1 70 ? -3.228 5.019 2.276 1.00 94.44 70 THR A O 1
ATOM 583 N N . MET A 1 71 ? -3.771 6.919 3.349 1.00 94.75 71 MET A N 1
ATOM 584 C CA . MET A 1 71 ? -2.619 6.883 4.251 1.00 94.75 71 MET A CA 1
ATOM 585 C C . MET A 1 71 ? -2.650 5.646 5.149 1.00 94.75 71 MET A C 1
ATOM 587 O O . MET A 1 71 ? -1.656 4.929 5.190 1.00 94.75 71 MET A O 1
ATOM 591 N N . GLU A 1 72 ? -3.781 5.357 5.797 1.00 93.12 72 GLU A N 1
ATOM 592 C CA . GLU A 1 72 ? -3.901 4.182 6.671 1.00 93.12 72 GLU A CA 1
ATOM 593 C C . GLU A 1 72 ? -3.739 2.876 5.884 1.00 93.12 72 GLU A C 1
ATOM 595 O O . GLU A 1 72 ? -2.989 1.997 6.300 1.00 93.12 72 GLU A O 1
ATOM 600 N N . LEU A 1 73 ? -4.344 2.773 4.694 1.00 91.50 73 LEU A N 1
ATOM 601 C CA . LEU A 1 73 ? -4.135 1.620 3.817 1.00 91.50 73 LEU A CA 1
ATOM 602 C C . LEU A 1 73 ? -2.651 1.429 3.499 1.00 91.50 73 LEU A C 1
ATOM 604 O O . LEU A 1 73 ? -2.135 0.326 3.653 1.00 91.50 73 LEU A O 1
ATOM 608 N N . MET A 1 74 ? -1.938 2.482 3.093 1.00 93.31 74 MET A N 1
ATOM 609 C CA . MET A 1 74 ? -0.506 2.380 2.796 1.00 93.31 74 MET A CA 1
ATOM 610 C C . MET A 1 74 ? 0.326 2.037 4.036 1.00 93.31 74 MET A C 1
ATOM 612 O O . MET A 1 74 ? 1.268 1.257 3.920 1.00 93.31 74 MET A O 1
ATOM 616 N N . LEU A 1 75 ? -0.019 2.593 5.200 1.00 92.25 75 LEU A N 1
ATOM 617 C CA . LEU A 1 75 ? 0.698 2.376 6.454 1.00 92.25 75 LEU A CA 1
ATOM 618 C C . LEU A 1 75 ? 0.607 0.915 6.914 1.00 92.25 75 LEU A C 1
ATOM 620 O O . LEU A 1 75 ? 1.627 0.338 7.274 1.00 92.25 75 LEU A O 1
ATOM 624 N N . PHE A 1 76 ? -0.584 0.310 6.857 1.00 88.19 76 PHE A N 1
ATOM 625 C CA . PHE A 1 76 ? -0.803 -1.058 7.339 1.00 88.19 76 PHE A CA 1
ATOM 626 C C . PHE A 1 76 ? -0.507 -2.143 6.301 1.00 88.19 76 PHE A C 1
ATOM 628 O O . PHE A 1 76 ? -0.097 -3.238 6.664 1.00 88.19 76 PHE A O 1
ATOM 635 N N . THR A 1 77 ? -0.701 -1.864 5.010 1.00 87.81 77 THR A N 1
ATOM 636 C CA . THR A 1 77 ? -0.582 -2.895 3.957 1.00 87.81 77 THR A CA 1
ATOM 637 C C . THR A 1 77 ? 0.688 -2.771 3.117 1.00 87.81 77 THR A C 1
ATOM 639 O O . THR A 1 77 ? 0.998 -3.657 2.322 1.00 87.81 77 THR A O 1
ATOM 642 N N . GLY A 1 78 ? 1.407 -1.646 3.209 1.00 90.12 78 GLY A N 1
ATOM 643 C CA . GLY A 1 78 ? 2.541 -1.358 2.329 1.00 90.12 78 GLY A CA 1
ATOM 644 C C . GLY A 1 78 ? 2.157 -1.205 0.850 1.00 90.12 78 GLY A C 1
ATOM 645 O O . GLY A 1 78 ? 3.026 -1.241 -0.028 1.00 90.12 78 GLY A O 1
ATOM 64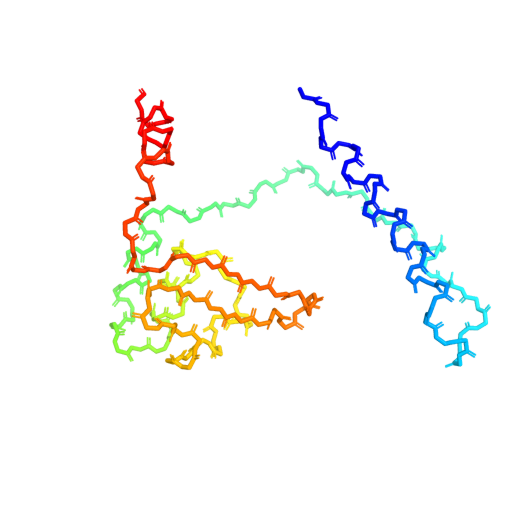6 N N . MET A 1 79 ? 0.863 -1.044 0.541 1.00 92.00 79 MET A N 1
ATOM 647 C CA . MET A 1 79 ? 0.390 -0.800 -0.818 1.00 92.00 79 MET A CA 1
ATOM 648 C C . MET A 1 79 ? 1.078 0.419 -1.435 1.00 92.00 79 MET A C 1
ATOM 650 O O . MET A 1 79 ? 1.314 1.445 -0.797 1.00 92.00 79 MET A O 1
ATOM 654 N N . ARG A 1 80 ? 1.342 0.346 -2.742 1.00 92.44 80 ARG A N 1
ATOM 655 C CA . ARG A 1 80 ? 1.807 1.518 -3.490 1.00 92.44 80 ARG A CA 1
ATOM 656 C C . ARG A 1 80 ? 0.672 2.524 -3.587 1.00 92.44 80 ARG A C 1
ATOM 658 O O . ARG A 1 80 ? -0.463 2.130 -3.840 1.00 92.44 80 ARG A O 1
ATOM 665 N N . ILE A 1 81 ? 0.993 3.817 -3.529 1.00 94.25 81 ILE A N 1
ATOM 666 C CA . ILE A 1 81 ? -0.003 4.897 -3.630 1.00 94.25 81 ILE A CA 1
ATOM 667 C C . ILE A 1 81 ? -0.942 4.734 -4.831 1.00 94.25 81 ILE A C 1
ATOM 669 O O . ILE A 1 81 ? -2.140 4.959 -4.722 1.00 94.25 81 ILE A O 1
ATOM 673 N N . CYS A 1 82 ? -0.424 4.282 -5.979 1.00 93.00 82 CYS A N 1
ATOM 674 C CA . CYS A 1 82 ? -1.236 4.078 -7.171 1.00 93.00 82 CYS A CA 1
ATOM 675 C C . CYS A 1 82 ? -2.249 2.932 -7.023 1.00 93.00 82 CYS A C 1
ATOM 677 O O . CYS A 1 82 ? -3.315 2.997 -7.630 1.00 93.00 82 CYS A O 1
ATOM 679 N N . ASP A 1 83 ? -1.947 1.904 -6.245 1.00 93.94 83 ASP A N 1
ATOM 680 C CA . ASP A 1 83 ? -2.878 0.811 -5.989 1.00 93.94 83 ASP A CA 1
ATOM 681 C C . ASP A 1 83 ? -3.841 1.199 -4.849 1.00 93.94 83 ASP A C 1
ATOM 683 O O . ASP A 1 83 ? -5.048 1.043 -5.002 1.00 93.94 83 ASP A O 1
ATOM 687 N N . ALA A 1 84 ? -3.340 1.839 -3.784 1.00 93.06 84 ALA A N 1
ATOM 688 C CA . ALA A 1 84 ? -4.130 2.269 -2.624 1.00 93.06 84 ALA A CA 1
ATOM 689 C C . ALA A 1 84 ? -5.284 3.221 -2.991 1.00 93.06 84 ALA A C 1
ATOM 691 O O . ALA A 1 84 ? -6.413 3.002 -2.566 1.00 93.06 84 ALA A O 1
ATOM 692 N N . VAL A 1 85 ? -5.053 4.219 -3.857 1.00 92.88 85 VAL A N 1
ATOM 693 C CA . VAL A 1 85 ? -6.120 5.147 -4.304 1.00 92.88 85 VAL A CA 1
ATOM 694 C C . VAL A 1 85 ? -7.189 4.489 -5.189 1.00 92.88 85 VAL A C 1
ATOM 696 O O . VAL A 1 85 ? -8.198 5.114 -5.500 1.00 92.88 85 VAL A O 1
ATOM 699 N N . ARG A 1 86 ? -6.948 3.260 -5.662 1.00 91.75 86 ARG A N 1
ATOM 700 C CA . ARG A 1 86 ? -7.892 2.459 -6.461 1.00 91.75 86 ARG A CA 1
ATOM 701 C C . ARG A 1 86 ? -8.493 1.307 -5.661 1.00 91.75 86 ARG A C 1
ATOM 703 O O . ARG A 1 86 ? -9.337 0.593 -6.200 1.00 91.75 86 ARG A O 1
ATOM 710 N N . CYS A 1 87 ? -8.048 1.119 -4.420 1.00 90.38 87 CYS A N 1
ATOM 711 C CA . CYS A 1 87 ? -8.553 0.076 -3.553 1.00 90.38 87 CYS A CA 1
ATOM 712 C C . CYS A 1 87 ? -10.028 0.349 -3.270 1.00 90.38 87 CYS A C 1
ATOM 714 O O . CYS A 1 87 ? -10.404 1.437 -2.835 1.00 90.38 87 CYS A O 1
ATOM 716 N N . GLY A 1 88 ? -10.865 -0.640 -3.550 1.00 88.00 88 GLY A N 1
ATOM 717 C CA . GLY A 1 88 ? -12.300 -0.548 -3.345 1.00 88.00 88 GLY A CA 1
ATOM 718 C C . GLY A 1 88 ? -12.870 -1.873 -2.854 1.00 88.00 88 GLY A C 1
ATOM 719 O O . GLY A 1 88 ? -12.169 -2.886 -2.883 1.00 88.00 88 GLY A O 1
ATOM 720 N N . PRO A 1 89 ? -14.153 -1.896 -2.458 1.00 87.94 89 PRO A N 1
ATOM 721 C CA . PRO A 1 89 ? -14.777 -3.069 -1.842 1.00 87.94 89 PRO A CA 1
ATOM 722 C C . PRO A 1 89 ? -14.675 -4.347 -2.680 1.00 87.94 89 PRO A C 1
ATOM 724 O O . PRO A 1 89 ? -14.574 -5.432 -2.132 1.00 87.94 89 PRO A O 1
ATOM 727 N N . ARG A 1 90 ? -14.624 -4.228 -4.014 1.00 89.81 90 ARG A N 1
ATOM 728 C CA . ARG A 1 90 ? -14.478 -5.369 -4.935 1.00 89.81 90 ARG A CA 1
ATOM 729 C C . ARG A 1 90 ? -13.179 -6.163 -4.746 1.00 89.81 90 ARG A C 1
ATOM 731 O O . ARG A 1 90 ? -13.088 -7.280 -5.238 1.00 89.81 90 ARG A O 1
ATOM 738 N N . TRP A 1 91 ? -12.160 -5.574 -4.126 1.00 91.38 91 TRP A N 1
ATOM 739 C CA . TRP A 1 91 ? -10.897 -6.265 -3.864 1.00 91.38 91 TRP A CA 1
ATOM 740 C C . TRP A 1 91 ? -10.941 -7.080 -2.575 1.00 91.38 91 TRP A C 1
ATOM 742 O O . TRP A 1 91 ? -10.068 -7.917 -2.384 1.00 91.38 91 TRP A O 1
ATOM 752 N N . VAL A 1 92 ? -11.928 -6.827 -1.711 1.00 88.94 92 VAL A N 1
ATOM 753 C CA . VAL A 1 92 ? -12.115 -7.540 -0.451 1.00 88.94 92 VAL A CA 1
ATOM 754 C C . VAL A 1 92 ? -12.951 -8.785 -0.731 1.00 88.94 92 VAL A C 1
ATOM 756 O O . VAL A 1 92 ? -14.108 -8.690 -1.141 1.00 88.94 92 VAL A O 1
ATOM 759 N N . GLU A 1 93 ? -12.354 -9.953 -0.538 1.00 85.56 93 GLU A N 1
ATOM 760 C CA . GLU A 1 93 ? -13.042 -11.238 -0.621 1.00 85.56 93 GLU A CA 1
ATOM 761 C C . GLU A 1 93 ? -13.814 -11.509 0.684 1.00 85.56 93 GLU A C 1
ATOM 763 O O . GLU A 1 93 ? -13.497 -10.961 1.744 1.00 85.56 93 GLU A O 1
ATOM 768 N N . CYS A 1 94 ? -14.864 -12.339 0.617 1.00 77.44 94 CYS A N 1
ATOM 769 C CA . CYS A 1 94 ? -15.767 -12.608 1.751 1.00 77.44 94 CYS A CA 1
ATOM 770 C C . CYS A 1 94 ? -15.064 -13.184 2.986 1.00 77.44 94 CYS A C 1
ATOM 772 O O . CYS A 1 94 ? -15.620 -13.192 4.078 1.00 77.44 94 CYS A O 1
ATOM 774 N N . ASP A 1 95 ? -13.860 -13.693 2.801 1.00 79.94 95 ASP A N 1
ATOM 775 C CA . ASP A 1 95 ? -13.106 -14.462 3.762 1.00 79.94 95 ASP A CA 1
ATOM 776 C C . ASP A 1 95 ? -11.958 -13.631 4.385 1.00 79.94 95 ASP A C 1
ATOM 778 O O . ASP A 1 95 ? -11.112 -14.172 5.100 1.00 79.94 95 ASP A O 1
ATOM 782 N N . GLY A 1 96 ? -11.952 -12.310 4.153 1.00 82.38 96 GLY A N 1
ATOM 783 C CA . GLY A 1 96 ? -11.053 -11.349 4.800 1.00 82.38 96 GLY A CA 1
ATOM 784 C C . GLY A 1 96 ? -9.746 -11.079 4.049 1.00 82.38 96 GLY A C 1
ATOM 785 O O . GLY A 1 96 ? -8.864 -10.401 4.587 1.00 82.38 96 GLY A O 1
ATOM 786 N N . TRP A 1 97 ? -9.613 -11.581 2.818 1.00 87.00 97 TRP A N 1
ATOM 787 C CA . TRP A 1 97 ? -8.463 -11.324 1.950 1.00 87.00 97 TRP A CA 1
ATOM 788 C C . TRP A 1 97 ? -8.669 -10.111 1.049 1.00 87.00 97 TRP A C 1
ATOM 790 O O . TRP A 1 97 ? -9.779 -9.808 0.619 1.00 87.00 97 TRP A O 1
ATOM 800 N N . ILE A 1 98 ? -7.570 -9.440 0.713 1.00 89.56 98 ILE A N 1
ATOM 801 C CA . ILE A 1 98 ? -7.521 -8.462 -0.369 1.00 89.56 98 ILE A CA 1
ATOM 802 C C . ILE A 1 98 ? -6.768 -9.074 -1.545 1.00 89.56 98 ILE A C 1
ATOM 804 O O . ILE A 1 98 ? -5.581 -9.394 -1.432 1.00 89.56 98 ILE A O 1
ATOM 808 N N . LYS A 1 99 ? -7.449 -9.187 -2.689 1.00 91.75 99 LYS A N 1
ATOM 809 C CA . LYS A 1 99 ? -6.889 -9.712 -3.936 1.00 91.75 99 LYS A CA 1
ATOM 810 C C . LYS A 1 99 ? -6.993 -8.696 -5.062 1.00 91.75 99 LYS A C 1
ATOM 812 O O . LYS A 1 99 ? -8.075 -8.226 -5.411 1.00 91.75 99 LYS A O 1
ATOM 817 N N . PHE A 1 100 ? -5.858 -8.372 -5.676 1.00 92.25 100 PHE A N 1
ATOM 818 C CA . PHE A 1 100 ? -5.816 -7.458 -6.816 1.00 92.25 100 PHE A CA 1
ATOM 819 C C . PHE A 1 100 ? -4.556 -7.642 -7.662 1.00 92.25 100 PHE A C 1
ATOM 821 O O . PHE A 1 100 ? -3.572 -8.252 -7.247 1.00 92.25 100 PHE A O 1
ATOM 828 N N . LYS A 1 101 ? -4.581 -7.053 -8.860 1.00 93.50 101 LYS A N 1
ATOM 829 C CA . LYS A 1 101 ? -3.447 -7.029 -9.784 1.00 93.50 101 LYS A CA 1
ATOM 830 C C . LYS A 1 101 ? -2.722 -5.691 -9.694 1.00 93.50 101 LYS A C 1
ATOM 832 O O . LYS A 1 101 ? -3.315 -4.645 -9.965 1.00 93.50 101 LYS A O 1
ATOM 837 N N . GLN A 1 102 ? -1.436 -5.711 -9.350 1.00 91.56 102 GLN A N 1
ATOM 838 C CA . GLN A 1 102 ? -0.633 -4.497 -9.180 1.00 91.56 102 GLN A CA 1
ATOM 839 C C . GLN A 1 102 ? -0.539 -3.702 -10.483 1.00 91.56 102 GLN A C 1
ATOM 841 O O . GLN A 1 102 ? -0.208 -4.243 -11.544 1.00 91.56 102 GLN A O 1
ATOM 846 N N . LYS A 1 103 ? -0.725 -2.378 -10.415 1.00 90.56 103 LYS A N 1
ATOM 847 C CA . LYS A 1 103 ? -0.673 -1.540 -11.620 1.00 90.56 103 LYS A CA 1
ATOM 848 C C . LYS A 1 103 ? 0.703 -1.554 -12.292 1.00 90.56 103 LYS A C 1
ATOM 850 O O . LYS A 1 103 ? 0.751 -1.566 -13.525 1.00 90.56 103 LYS A O 1
ATOM 855 N N . LYS A 1 104 ? 1.784 -1.520 -11.498 1.00 87.69 104 LYS A N 1
ATOM 856 C CA . LYS A 1 104 ? 3.175 -1.369 -11.970 1.00 87.69 104 LYS A CA 1
ATOM 857 C C . LYS A 1 104 ? 3.733 -2.650 -12.590 1.00 87.69 104 LYS A C 1
ATOM 859 O O . LYS A 1 104 ? 4.197 -2.620 -13.719 1.00 87.69 104 LYS A O 1
ATOM 864 N N . THR A 1 105 ? 3.707 -3.746 -11.841 1.00 90.06 105 THR A N 1
ATOM 865 C CA . THR A 1 105 ? 4.341 -5.024 -12.213 1.00 90.06 105 THR A CA 1
ATOM 866 C C . THR A 1 105 ? 3.393 -5.963 -12.942 1.00 90.06 105 THR A C 1
ATOM 868 O O . THR A 1 105 ? 3.850 -6.931 -13.533 1.00 90.06 105 THR A O 1
ATOM 871 N N . LYS A 1 106 ? 2.079 -5.697 -12.889 1.00 91.44 106 LYS A N 1
ATOM 872 C CA . LYS A 1 106 ? 1.027 -6.612 -13.354 1.00 91.44 106 LYS A CA 1
ATOM 873 C C . LYS A 1 106 ? 1.016 -7.960 -12.626 1.00 91.44 106 LYS A C 1
ATOM 875 O O . LYS A 1 106 ? 0.338 -8.863 -13.096 1.00 91.44 106 LYS A O 1
ATOM 880 N N . GLY A 1 107 ? 1.720 -8.094 -11.504 1.00 90.38 107 GLY A N 1
ATOM 881 C CA . GLY A 1 107 ? 1.652 -9.286 -10.662 1.00 90.38 107 GLY A CA 1
ATOM 882 C C . GLY A 1 107 ? 0.376 -9.309 -9.826 1.00 90.38 107 GLY A C 1
ATOM 883 O O . GLY A 1 107 ? -0.131 -8.248 -9.444 1.00 90.38 107 GLY A O 1
ATOM 884 N N . ASP A 1 108 ? -0.117 -10.509 -9.545 1.00 91.69 108 ASP A N 1
ATOM 885 C CA . ASP A 1 108 ? -1.218 -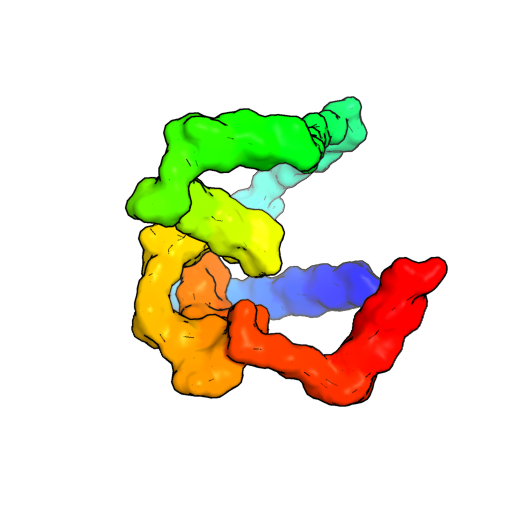10.717 -8.610 1.00 91.69 108 ASP A CA 1
ATOM 886 C C . ASP A 1 108 ? -0.704 -10.642 -7.170 1.00 91.69 108 ASP A C 1
ATOM 888 O O . ASP A 1 108 ? 0.406 -11.077 -6.857 1.00 91.69 108 ASP A O 1
ATOM 892 N N . VAL A 1 109 ? -1.510 -10.042 -6.302 1.00 89.75 109 VAL A N 1
ATOM 893 C CA . VAL A 1 109 ? -1.230 -9.892 -4.876 1.00 89.75 109 VAL A CA 1
ATOM 894 C C . VAL A 1 109 ? -2.423 -10.387 -4.093 1.00 89.75 109 VAL A C 1
ATOM 896 O O . VAL A 1 109 ? -3.568 -10.101 -4.446 1.00 89.75 109 VAL A O 1
ATOM 899 N N . LEU A 1 110 ? -2.113 -11.090 -3.013 1.00 89.00 110 LEU A N 1
ATOM 900 C CA . LEU A 1 110 ? -3.059 -11.606 -2.048 1.00 89.00 110 LEU A CA 1
ATOM 901 C C . LEU A 1 110 ? -2.478 -11.364 -0.650 1.00 89.00 110 LEU A C 1
ATOM 903 O O . LEU A 1 110 ? -1.360 -11.799 -0.377 1.00 89.00 110 LEU A O 1
ATOM 907 N N . PHE A 1 111 ? -3.200 -10.648 0.210 1.00 86.31 111 PHE A N 1
ATOM 908 C CA . PHE A 1 111 ? -2.835 -10.487 1.623 1.00 86.31 111 PHE A CA 1
ATOM 909 C C . PHE A 1 111 ? -4.077 -10.433 2.518 1.00 86.31 111 PHE A C 1
ATOM 911 O O . PHE A 1 111 ? -5.158 -10.052 2.064 1.00 86.31 111 PHE A O 1
ATOM 918 N N . SER A 1 112 ? -3.930 -10.827 3.781 1.00 82.12 112 SER A N 1
ATOM 919 C CA . SER A 1 112 ? -5.004 -10.808 4.776 1.00 82.12 112 SER A CA 1
ATOM 920 C C . SER A 1 112 ? -5.214 -9.392 5.315 1.00 82.12 112 SER A C 1
ATOM 922 O O . SER A 1 112 ? -4.262 -8.745 5.746 1.00 82.12 112 SER A O 1
ATOM 924 N N . PHE A 1 113 ? -6.455 -8.902 5.295 1.00 76.62 113 PHE A N 1
ATOM 925 C CA . PHE A 1 113 ? -6.817 -7.585 5.837 1.00 76.62 113 PHE A CA 1
ATOM 926 C C . PHE A 1 113 ? -7.606 -7.682 7.145 1.00 76.62 113 PHE A C 1
ATOM 928 O O . PHE A 1 113 ? -7.424 -6.852 8.028 1.00 76.62 113 PHE A O 1
ATOM 935 N N . ASN A 1 114 ? -8.483 -8.678 7.268 1.00 75.25 114 ASN A N 1
ATOM 936 C CA . ASN A 1 114 ? -9.332 -8.858 8.444 1.00 75.25 114 ASN A CA 1
ATOM 937 C C . ASN A 1 114 ? -9.565 -10.349 8.703 1.00 75.25 114 ASN A C 1
ATOM 939 O O . ASN A 1 114 ? -10.671 -10.860 8.525 1.00 75.25 114 ASN A O 1
ATOM 943 N N . ARG A 1 115 ? -8.484 -11.059 9.025 1.00 72.38 115 ARG A N 1
ATOM 944 C CA . ARG A 1 115 ? -8.511 -12.466 9.416 1.00 72.38 115 ARG A CA 1
ATOM 945 C C . ARG A 1 115 ? -7.392 -12.727 10.414 1.00 72.38 115 ARG A C 1
ATOM 947 O O . ARG A 1 115 ? -6.304 -12.175 10.253 1.00 72.38 115 ARG A O 1
ATOM 954 N N . ASP A 1 116 ? -7.663 -13.608 11.365 1.00 71.50 116 ASP A N 1
ATOM 955 C CA . ASP A 1 116 ? -6.649 -14.189 12.235 1.00 71.50 116 ASP A CA 1
ATOM 956 C C . ASP A 1 116 ? -5.561 -14.903 11.421 1.00 71.50 116 ASP A C 1
ATOM 958 O O . ASP A 1 116 ? -5.807 -15.492 10.357 1.00 71.50 116 ASP A O 1
ATOM 962 N N . LEU A 1 117 ? -4.333 -14.836 11.926 1.00 68.38 117 LEU A N 1
ATOM 963 C CA . LEU A 1 117 ? -3.236 -15.627 11.389 1.00 68.38 117 LEU A CA 1
ATOM 964 C C . LEU A 1 117 ? -3.553 -17.114 11.580 1.00 68.38 117 LEU A C 1
ATOM 966 O O . LEU A 1 117 ? -4.223 -17.515 12.530 1.00 68.38 117 LEU A O 1
ATOM 970 N N . ALA A 1 118 ? -3.082 -17.952 10.657 1.00 72.94 118 ALA A N 1
ATOM 971 C CA . ALA A 1 118 ? -3.132 -19.389 10.892 1.00 72.94 118 ALA A CA 1
ATOM 972 C C . ALA A 1 118 ? -2.280 -19.724 12.127 1.00 72.94 118 ALA A C 1
ATOM 974 O O . ALA A 1 118 ? -1.217 -19.134 12.301 1.00 72.94 118 ALA A O 1
ATOM 975 N N . GLU A 1 119 ? -2.714 -20.693 12.935 1.00 75.88 119 GLU A N 1
ATOM 976 C CA . GLU A 1 119 ? -2.109 -21.021 14.239 1.00 75.88 119 GLU A CA 1
ATOM 977 C C . GLU A 1 119 ? -0.583 -21.219 14.173 1.00 75.88 119 GLU A C 1
ATOM 979 O O . GLU A 1 119 ? 0.156 -20.736 15.024 1.00 75.88 119 GLU A O 1
ATOM 984 N N . PHE A 1 120 ? -0.080 -21.849 13.106 1.00 78.38 120 PHE A N 1
ATOM 985 C CA . PHE A 1 120 ? 1.361 -22.046 12.920 1.00 78.38 120 PHE A CA 1
ATOM 986 C C . PHE A 1 120 ? 2.134 -20.744 12.641 1.00 78.38 120 PHE A C 1
ATOM 988 O O . PHE A 1 120 ? 3.286 -20.630 13.042 1.00 78.38 120 PHE A O 1
ATOM 995 N N . VAL A 1 121 ? 1.516 -19.769 11.964 1.00 72.12 121 VAL A N 1
ATOM 996 C CA . VAL A 1 121 ? 2.130 -18.462 11.667 1.00 72.12 121 VAL A CA 1
ATOM 997 C C . VAL A 1 121 ? 2.070 -17.558 12.890 1.00 72.12 121 VAL A C 1
ATOM 999 O O . VAL A 1 121 ? 2.985 -16.776 13.114 1.00 72.12 121 VAL A O 1
ATOM 1002 N N . ASP A 1 122 ? 0.998 -17.657 13.674 1.00 73.75 122 ASP A N 1
ATOM 1003 C CA . ASP A 1 122 ? 0.809 -16.844 14.873 1.00 73.75 122 ASP A CA 1
ATOM 1004 C C . ASP A 1 122 ? 1.871 -17.148 15.940 1.00 73.75 122 ASP A C 1
ATOM 1006 O O . ASP A 1 122 ? 2.454 -16.227 16.511 1.00 73.75 122 ASP A O 1
ATOM 1010 N N . ASN A 1 123 ? 2.200 -18.433 16.120 1.00 72.69 123 ASN A N 1
ATOM 1011 C CA . ASN A 1 123 ? 3.266 -18.873 17.022 1.00 72.69 123 ASN A CA 1
ATOM 1012 C C . ASN A 1 123 ? 4.642 -18.328 16.603 1.00 72.69 123 ASN A C 1
ATOM 1014 O O . ASN A 1 123 ? 5.365 -17.788 17.437 1.00 72.69 123 ASN A O 1
ATOM 1018 N N . GLU A 1 124 ? 4.987 -18.412 15.311 1.00 69.38 124 GLU A N 1
ATOM 1019 C CA . GLU A 1 124 ? 6.244 -17.847 14.795 1.00 69.38 124 GLU A CA 1
ATOM 1020 C C . GLU A 1 124 ? 6.266 -16.316 14.925 1.00 69.38 124 GLU A C 1
ATOM 1022 O O . GLU A 1 124 ? 7.273 -15.736 15.320 1.00 69.38 124 GLU A O 1
ATOM 1027 N N . ALA A 1 125 ? 5.157 -15.639 14.613 1.00 62.47 125 ALA A N 1
ATOM 1028 C CA . ALA A 1 125 ? 5.070 -14.184 14.682 1.00 62.47 125 ALA A CA 1
ATOM 1029 C C . ALA A 1 125 ? 5.251 -13.651 16.112 1.00 62.47 125 ALA A C 1
ATOM 1031 O O . ALA A 1 125 ? 5.918 -12.631 16.286 1.00 62.47 125 ALA A O 1
ATOM 1032 N N . HIS A 1 126 ? 4.700 -14.335 17.119 1.00 62.75 126 HIS A N 1
ATOM 1033 C CA . HIS A 1 126 ? 4.887 -13.972 18.525 1.00 62.75 126 HIS A CA 1
ATOM 1034 C C . HIS A 1 126 ? 6.316 -14.245 19.014 1.00 62.75 126 HIS A C 1
ATOM 1036 O O . HIS A 1 126 ? 6.852 -13.423 19.750 1.00 62.75 126 HIS A O 1
ATOM 1042 N N . GLU A 1 127 ? 6.980 -15.303 18.534 1.00 67.56 127 GLU A N 1
ATOM 1043 C CA . GLU A 1 127 ? 8.392 -15.580 18.852 1.00 67.56 127 GLU A CA 1
ATOM 1044 C C . GLU A 1 127 ? 9.342 -14.468 18.360 1.00 67.56 127 GLU A C 1
ATOM 1046 O O . GLU A 1 127 ? 10.362 -14.199 18.984 1.00 67.56 127 GLU A O 1
ATOM 1051 N N . PHE A 1 128 ? 9.007 -13.771 17.266 1.00 54.16 128 PHE A N 1
ATOM 1052 C CA . PHE A 1 128 ? 9.795 -12.632 16.765 1.00 54.16 128 PHE A CA 1
ATOM 1053 C C . PHE A 1 128 ? 9.539 -11.301 17.494 1.00 54.16 128 PHE A C 1
ATOM 1055 O O . PHE A 1 128 ? 10.244 -10.323 17.221 1.00 54.16 128 PHE A O 1
ATOM 1062 N N . LEU A 1 129 ? 8.509 -11.225 18.341 1.00 51.16 129 LEU A N 1
ATOM 1063 C CA . LEU A 1 129 ? 8.098 -10.004 19.042 1.00 51.16 129 LEU A CA 1
ATOM 1064 C C . LEU A 1 129 ? 8.510 -9.981 20.525 1.00 51.16 129 LEU A C 1
ATOM 1066 O O . LEU A 1 129 ? 8.421 -8.914 21.139 1.00 51.16 129 LEU A O 1
ATOM 1070 N N . GLU A 1 130 ? 8.973 -11.111 21.068 1.00 44.16 130 GLU A N 1
ATOM 1071 C CA . GLU A 1 130 ? 9.635 -11.231 22.381 1.00 44.16 130 GLU A CA 1
ATOM 1072 C C . GLU A 1 130 ? 11.158 -11.015 22.286 1.00 44.16 130 GLU A C 1
ATOM 1074 O O . GLU A 1 130 ? 11.719 -10.413 23.235 1.00 44.16 130 GLU A O 1
#